Protein AF-A0A6N7M3B6-F1 (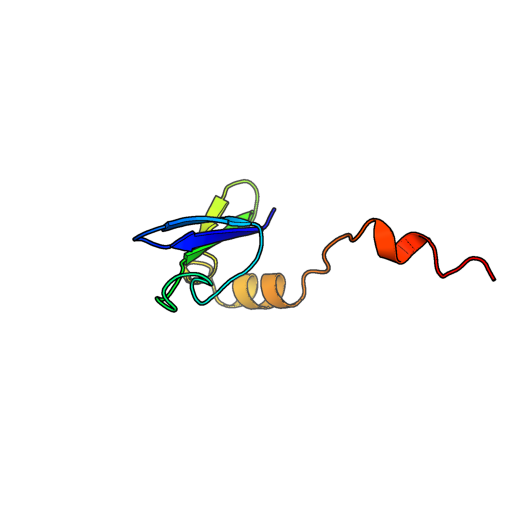afdb_monomer_lite)

Secondary structure (DSSP, 8-state):
-EEEEETTTEEEES--SB-TTT--BEEEEEESSSSEEESTTS-HHHHHHHHTPPP--GGGGGGS--

Radius of gyration: 14.33 Å; chains: 1; bounding box: 27×32×42 Å

pLDDT: mean 90.32, std 13.44, range [44.91, 98.06]

Sequence (66 aa):
PTFSICEQHGYIKGEHKSCPQCGSECEVWSRSVGYLRPVDQWNKGKQEEFQDRKTFDRQLKAQTLK

Structure (mmCIF, N/CA/C/O backbone):
data_AF-A0A6N7M3B6-F1
#
_entry.id   AF-A0A6N7M3B6-F1
#
loop_
_atom_site.group_PDB
_atom_site.id
_atom_site.type_symbol
_atom_site.label_atom_id
_atom_site.label_alt_id
_atom_site.label_comp_id
_atom_site.label_asym_id
_atom_site.label_entity_id
_atom_site.label_seq_id
_atom_site.pdbx_PDB_ins_code
_atom_site.Cartn_x
_atom_site.Cartn_y
_atom_site.Cartn_z
_atom_site.occupancy
_atom_site.B_iso_or_equiv
_atom_site.auth_seq_id
_atom_site.auth_comp_id
_atom_site.auth_asym_id
_atom_site.auth_atom_id
_atom_site.pdbx_PDB_model_num
ATOM 1 N N . PRO A 1 1 ? -3.660 -5.463 -9.472 1.00 89.38 1 PRO A N 1
ATOM 2 C CA . PRO A 1 1 ? -4.695 -4.829 -8.621 1.00 89.38 1 PRO A CA 1
ATOM 3 C C . PRO A 1 1 ? -4.060 -4.500 -7.275 1.00 89.38 1 PRO A C 1
ATOM 5 O O . PRO A 1 1 ? -3.266 -5.310 -6.802 1.00 89.38 1 PRO A O 1
ATOM 8 N N . THR A 1 2 ? -4.378 -3.338 -6.716 1.00 95.81 2 THR A N 1
ATOM 9 C CA . THR A 1 2 ? -3.873 -2.893 -5.415 1.00 95.81 2 THR A CA 1
ATOM 10 C C . THR A 1 2 ? -5.059 -2.434 -4.579 1.00 95.81 2 THR A C 1
ATOM 12 O O . THR A 1 2 ? -5.943 -1.743 -5.093 1.00 95.81 2 THR A O 1
ATOM 15 N N . PHE A 1 3 ?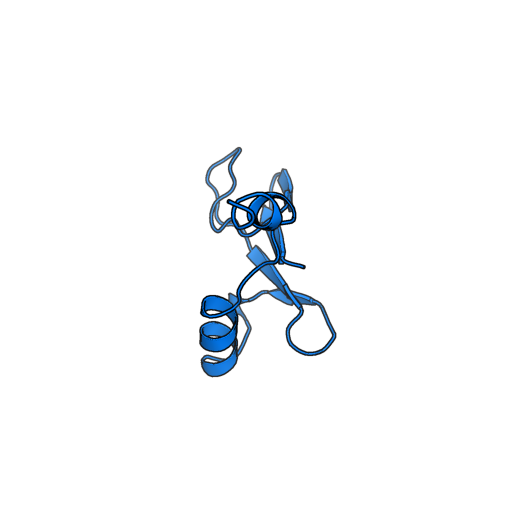 -5.098 -2.876 -3.331 1.00 97.12 3 PHE A N 1
ATOM 16 C CA . PHE A 1 3 ? -6.107 -2.511 -2.346 1.00 97.12 3 PHE A CA 1
ATOM 17 C C . PHE A 1 3 ? -5.469 -2.492 -0.960 1.00 97.12 3 PHE A C 1
ATOM 19 O O . PHE A 1 3 ? -4.393 -3.056 -0.768 1.00 97.12 3 PHE A O 1
ATOM 26 N N . SER A 1 4 ? -6.154 -1.883 -0.008 1.00 98.06 4 SER A N 1
ATOM 27 C CA . SER A 1 4 ? -5.735 -1.833 1.384 1.00 98.06 4 SER A CA 1
ATOM 28 C C . SER A 1 4 ? -6.767 -2.493 2.284 1.00 98.06 4 SER A C 1
ATOM 30 O O . SER A 1 4 ? -7.951 -2.538 1.946 1.00 98.06 4 SER A O 1
ATOM 32 N N . ILE A 1 5 ? -6.328 -3.004 3.429 1.00 97.69 5 ILE A N 1
ATOM 33 C CA . ILE A 1 5 ? -7.203 -3.540 4.471 1.00 97.69 5 ILE A CA 1
ATOM 34 C C . ILE A 1 5 ? -6.967 -2.750 5.755 1.00 97.69 5 ILE A C 1
ATOM 36 O O . ILE A 1 5 ? -5.841 -2.654 6.233 1.00 97.69 5 ILE A O 1
ATOM 40 N N . CYS A 1 6 ? -8.042 -2.198 6.308 1.00 97.38 6 CYS A N 1
ATOM 41 C CA . CYS A 1 6 ? -8.089 -1.684 7.672 1.00 97.38 6 CYS A CA 1
ATOM 42 C C . CYS A 1 6 ? -8.651 -2.776 8.587 1.00 97.38 6 CYS A C 1
ATOM 44 O O . CYS A 1 6 ? -9.680 -3.366 8.265 1.00 97.38 6 CYS A O 1
ATOM 46 N N . GLU A 1 7 ? -8.049 -2.997 9.754 1.00 96.00 7 GLU A N 1
ATOM 47 C CA . GLU A 1 7 ? -8.545 -3.982 10.731 1.00 96.00 7 GLU A CA 1
ATOM 48 C C . GLU A 1 7 ? -9.982 -3.695 11.198 1.00 96.00 7 GLU A C 1
ATOM 50 O O . GLU A 1 7 ? -10.742 -4.613 11.493 1.00 96.00 7 GLU A O 1
ATOM 55 N N . GLN A 1 8 ? -10.374 -2.417 11.239 1.00 96.81 8 GLN A N 1
ATOM 56 C CA . GLN A 1 8 ? -11.693 -1.987 11.715 1.00 96.81 8 GLN A CA 1
ATOM 57 C C . GLN A 1 8 ? -12.736 -1.866 10.598 1.00 96.81 8 GLN A C 1
ATOM 59 O O . GLN A 1 8 ? -13.899 -2.206 10.797 1.00 96.81 8 GLN A O 1
ATOM 64 N N . HIS A 1 9 ? -12.334 -1.350 9.433 1.00 96.44 9 HIS A N 1
ATOM 65 C CA . HIS A 1 9 ? -13.254 -0.982 8.347 1.00 96.44 9 HIS A CA 1
ATOM 66 C C . HIS A 1 9 ? -13.183 -1.930 7.141 1.00 96.44 9 HIS A C 1
ATOM 68 O O . HIS A 1 9 ? -14.003 -1.845 6.228 1.00 96.44 9 HIS A O 1
ATOM 74 N N . GLY A 1 10 ? -12.224 -2.856 7.134 1.00 96.31 10 GLY A N 1
ATOM 75 C CA . GLY A 1 10 ? -12.070 -3.864 6.097 1.00 96.31 10 GLY A CA 1
ATOM 76 C C . GLY A 1 10 ? -11.470 -3.316 4.804 1.00 96.31 10 GLY A C 1
ATOM 77 O O . GLY A 1 10 ? -10.480 -2.586 4.811 1.00 96.31 10 GLY A O 1
ATOM 78 N N . TYR A 1 11 ? -12.038 -3.743 3.676 1.00 97.06 11 TYR A N 1
ATOM 79 C CA . TYR A 1 11 ? -11.493 -3.516 2.339 1.00 97.06 11 TYR A CA 1
ATOM 80 C C . TYR A 1 11 ? -11.594 -2.051 1.891 1.00 97.06 11 TYR A C 1
ATOM 82 O O . TYR A 1 11 ? -12.671 -1.456 1.884 1.00 97.06 11 TYR A O 1
ATOM 90 N N . ILE A 1 12 ? -10.482 -1.510 1.394 1.00 97.44 12 ILE A N 1
ATOM 91 C CA . ILE A 1 12 ? -10.362 -0.160 0.845 1.00 97.44 12 ILE A CA 1
ATOM 92 C C . ILE A 1 12 ? -9.759 -0.261 -0.559 1.00 97.44 12 ILE A C 1
ATOM 94 O O . ILE A 1 12 ? -8.720 -0.881 -0.778 1.00 97.44 12 ILE A O 1
ATOM 98 N N . LYS A 1 13 ? -10.409 0.357 -1.548 1.00 94.81 13 LYS A N 1
ATOM 99 C CA . LYS A 1 13 ? -9.932 0.340 -2.937 1.00 94.81 13 LYS A CA 1
ATOM 100 C C . LYS A 1 13 ? -8.720 1.260 -3.098 1.00 94.81 13 LYS A C 1
ATOM 102 O O . LYS A 1 13 ? -8.845 2.451 -2.861 1.00 94.81 13 LYS A O 1
ATOM 107 N N . GLY A 1 14 ? -7.626 0.737 -3.648 1.00 94.31 14 GLY A N 1
ATOM 108 C CA . GLY A 1 14 ? -6.411 1.509 -3.922 1.00 94.31 14 GLY A CA 1
ATOM 109 C C . GLY A 1 14 ? -5.339 1.347 -2.849 1.00 94.31 14 GLY A C 1
ATOM 110 O O . GLY A 1 14 ? -5.485 0.558 -1.923 1.00 94.31 14 GLY A O 1
ATOM 111 N N . GLU A 1 15 ? -4.234 2.064 -3.016 1.00 95.69 15 GLU A N 1
ATOM 112 C CA . GLU A 1 15 ? -3.122 2.056 -2.069 1.00 95.69 15 GLU A CA 1
ATOM 113 C C . GLU A 1 15 ? -3.336 3.121 -0.994 1.00 95.69 15 GLU A C 1
ATOM 115 O O . GLU A 1 15 ? -3.168 4.315 -1.234 1.00 95.69 15 GLU A O 1
ATOM 120 N N . HIS A 1 16 ? -3.696 2.676 0.203 1.00 96.12 16 HIS A N 1
ATOM 121 C CA . HIS A 1 16 ? -3.842 3.515 1.384 1.00 96.12 16 HIS A CA 1
ATOM 122 C C . HIS A 1 16 ? -3.003 2.935 2.520 1.00 96.12 16 HIS A C 1
ATOM 124 O O . HIS A 1 16 ? -3.270 1.822 2.967 1.00 96.12 16 HIS A O 1
ATOM 130 N N . LYS A 1 17 ? -1.997 3.683 2.989 1.00 95.44 17 LYS A N 1
ATOM 131 C CA . LYS A 1 17 ? -1.204 3.317 4.180 1.00 95.44 17 LYS A CA 1
ATOM 132 C C . LYS A 1 17 ? -1.944 3.609 5.487 1.00 95.44 17 LYS A C 1
ATOM 134 O O . LYS A 1 17 ? -1.666 2.997 6.509 1.00 95.44 17 LYS A O 1
ATOM 139 N N . SER A 1 18 ? -2.904 4.528 5.433 1.00 97.56 18 SER A N 1
ATOM 140 C CA . SER A 1 18 ? -3.744 4.911 6.562 1.00 97.56 18 SER A CA 1
ATOM 141 C C . SER A 1 18 ? -5.208 4.870 6.151 1.00 97.56 18 SER A C 1
ATOM 143 O O . SER A 1 18 ? -5.564 5.274 5.040 1.00 97.56 18 SER A O 1
ATOM 145 N N . CYS A 1 19 ? -6.057 4.386 7.051 1.00 96.94 19 CYS A N 1
ATOM 146 C CA . CYS A 1 19 ? -7.482 4.251 6.820 1.00 96.94 19 CYS A CA 1
ATOM 147 C C . CYS A 1 19 ? -8.110 5.642 6.656 1.00 96.94 19 CYS A C 1
ATOM 149 O O . CYS A 1 19 ? -7.959 6.477 7.549 1.00 96.94 19 CYS A O 1
ATOM 151 N N . PRO A 1 20 ? -8.872 5.905 5.581 1.00 96.19 20 PRO A N 1
ATOM 152 C CA . PRO A 1 20 ? -9.523 7.198 5.390 1.00 96.19 20 PRO A CA 1
ATOM 153 C C . PRO A 1 20 ? -10.649 7.464 6.403 1.00 96.19 20 PRO A C 1
ATOM 155 O O . PRO A 1 20 ? -11.114 8.595 6.497 1.00 96.19 20 PRO A O 1
ATOM 158 N N . GLN A 1 21 ? -11.106 6.444 7.140 1.00 95.56 21 GLN A N 1
ATOM 159 C CA . GLN A 1 21 ? -12.207 6.566 8.100 1.00 95.56 21 GLN A CA 1
ATOM 160 C C . GLN A 1 21 ? -11.724 6.785 9.538 1.00 95.56 21 GLN A C 1
ATOM 162 O O . GLN A 1 21 ? -12.246 7.660 10.220 1.00 95.56 21 GLN A O 1
ATOM 167 N N . CYS A 1 22 ? -10.730 6.022 10.003 1.00 96.00 22 CYS A N 1
ATOM 168 C CA . CYS A 1 22 ? -10.227 6.117 11.382 1.00 96.00 22 CYS A CA 1
ATOM 169 C C . CYS A 1 22 ? -8.759 6.536 11.509 1.00 96.00 22 CYS A C 1
ATOM 171 O O . CYS A 1 22 ? -8.281 6.712 12.624 1.00 96.00 22 CYS A O 1
ATOM 173 N N . 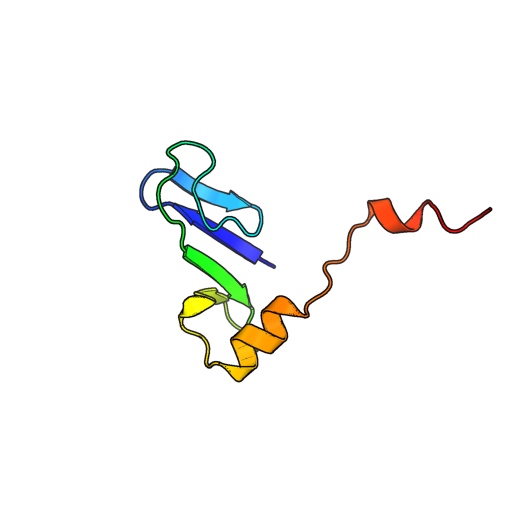GLY A 1 23 ? -8.027 6.674 10.402 1.00 95.69 23 GLY A N 1
ATOM 174 C CA . GLY A 1 23 ? -6.611 7.047 10.413 1.00 95.69 23 GLY A CA 1
ATOM 175 C C . GLY A 1 23 ? -5.649 5.945 10.865 1.00 95.69 23 GLY A C 1
ATOM 176 O O . GLY A 1 23 ? -4.442 6.171 10.839 1.00 95.69 23 GLY A O 1
ATOM 177 N N . SER A 1 24 ? -6.142 4.760 11.245 1.00 96.12 24 SER A N 1
ATOM 178 C CA . SER A 1 24 ? -5.291 3.627 11.625 1.00 96.12 24 SER A CA 1
ATOM 179 C C . SER A 1 24 ? -4.431 3.151 10.454 1.00 96.12 24 SER A C 1
ATOM 181 O O . SER A 1 24 ? -4.774 3.373 9.291 1.00 96.12 24 SER A O 1
ATOM 183 N N . GLU A 1 25 ? -3.347 2.437 10.746 1.00 97.00 25 GLU A N 1
ATOM 184 C CA . GLU A 1 25 ? -2.542 1.793 9.708 1.00 97.00 25 GLU A CA 1
ATOM 185 C C . GLU A 1 25 ? -3.380 0.782 8.907 1.00 97.00 25 GLU A C 1
ATOM 187 O O . GLU A 1 25 ? -4.346 0.200 9.414 1.00 97.00 25 GLU A O 1
ATOM 192 N N . CYS A 1 26 ? -3.057 0.645 7.623 1.00 97.69 26 CYS A N 1
ATOM 193 C CA . CYS A 1 26 ? -3.675 -0.313 6.718 1.00 97.69 26 CYS A CA 1
ATOM 194 C C . CYS A 1 26 ? -2.614 -1.183 6.055 1.00 97.69 26 CYS A C 1
ATOM 196 O O . CYS A 1 26 ? -1.591 -0.684 5.584 1.00 97.69 26 CYS A O 1
ATOM 198 N N . GLU A 1 27 ? -2.921 -2.467 5.903 1.00 97.69 27 GLU A N 1
ATOM 199 C CA . GLU A 1 27 ? -2.096 -3.372 5.115 1.00 97.69 27 GLU A CA 1
ATOM 200 C C . GLU A 1 27 ? -2.355 -3.131 3.629 1.00 97.69 27 GLU A C 1
ATOM 202 O O . GLU A 1 27 ? -3.484 -3.273 3.156 1.00 97.69 27 GLU A O 1
ATOM 207 N N . VAL A 1 28 ? -1.313 -2.793 2.869 1.00 97.88 28 VAL A N 1
ATOM 208 C CA . VAL A 1 28 ? -1.404 -2.656 1.411 1.00 97.88 28 VAL A CA 1
ATOM 209 C C . VAL A 1 28 ? -1.167 -4.015 0.768 1.00 97.88 28 VAL A C 1
ATOM 211 O O . VAL A 1 28 ? -0.094 -4.600 0.895 1.00 97.88 28 VAL A O 1
ATOM 214 N N . TRP A 1 29 ? -2.141 -4.492 0.006 1.00 97.69 29 TRP A N 1
ATOM 215 C CA . TRP A 1 29 ? -2.089 -5.756 -0.714 1.00 97.69 29 TRP A CA 1
ATOM 216 C C . TRP A 1 29 ? -1.990 -5.524 -2.217 1.00 97.69 29 TRP A C 1
ATOM 218 O O . TRP A 1 29 ? -2.744 -4.757 -2.823 1.00 97.69 29 TRP A O 1
ATOM 228 N N . SER A 1 30 ? -1.081 -6.252 -2.861 1.00 97.38 30 SER A N 1
ATOM 229 C CA . SER A 1 30 ? -0.982 -6.264 -4.318 1.00 97.38 30 SER A CA 1
ATOM 230 C C . SER A 1 30 ? -0.569 -7.634 -4.839 1.00 97.38 30 SER A C 1
ATOM 232 O O . SER A 1 30 ? -0.232 -8.550 -4.089 1.00 97.38 30 SER A O 1
ATOM 234 N N . ARG A 1 31 ? -0.614 -7.795 -6.162 1.00 96.25 31 ARG A N 1
ATOM 235 C CA . ARG A 1 31 ? -0.128 -9.006 -6.826 1.00 96.25 31 ARG A CA 1
ATOM 236 C C . ARG A 1 31 ? 1.382 -8.904 -7.024 1.00 96.25 31 ARG A C 1
ATOM 238 O O . ARG A 1 31 ? 1.831 -8.011 -7.746 1.00 96.25 31 ARG A O 1
ATOM 245 N N . SER A 1 32 ? 2.138 -9.828 -6.430 1.00 94.69 32 SER A N 1
ATOM 246 C CA . SER A 1 32 ? 3.594 -9.906 -6.618 1.00 94.69 32 SER A CA 1
ATOM 247 C C . SER A 1 32 ? 3.932 -10.578 -7.956 1.00 94.69 32 SER A C 1
ATOM 249 O O . SER A 1 32 ? 4.096 -9.877 -8.951 1.00 94.69 32 SER A O 1
ATOM 251 N N . VAL A 1 33 ? 3.921 -11.919 -8.015 1.00 94.25 33 VAL A N 1
ATOM 252 C CA . VAL A 1 33 ? 4.238 -12.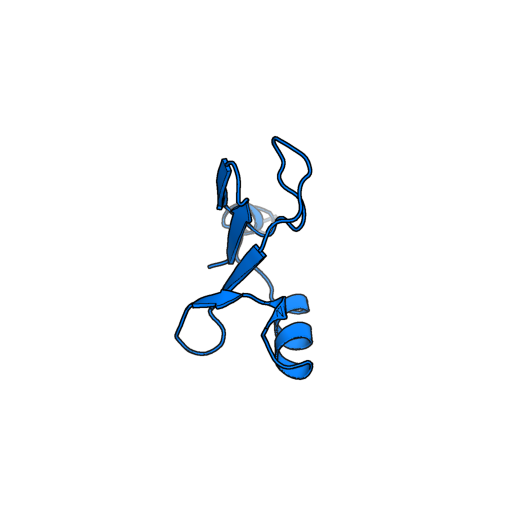734 -9.216 1.00 94.25 33 VAL A CA 1
ATOM 253 C C . VAL A 1 33 ? 3.155 -13.765 -9.570 1.00 94.25 33 VAL A C 1
ATOM 255 O O . VAL A 1 33 ? 3.418 -14.759 -10.232 1.00 94.25 33 VAL A O 1
ATOM 258 N N . GLY A 1 34 ? 1.914 -13.555 -9.126 1.00 94.62 34 GLY A N 1
ATOM 259 C CA . GLY A 1 34 ? 0.800 -14.454 -9.466 1.00 94.62 34 GLY A CA 1
ATOM 260 C C . GLY A 1 34 ? -0.277 -14.557 -8.393 1.00 94.62 34 GLY A C 1
ATOM 261 O O . GLY A 1 34 ? -1.430 -14.830 -8.712 1.00 94.62 34 GLY A O 1
ATOM 262 N N . TYR A 1 35 ? 0.065 -14.238 -7.148 1.00 96.06 35 TYR A N 1
ATOM 263 C CA . TYR A 1 35 ? -0.849 -14.225 -6.008 1.00 96.06 35 TYR A CA 1
ATOM 264 C C . TYR A 1 35 ? -0.777 -12.890 -5.256 1.00 96.06 35 TYR A C 1
ATOM 266 O O . TYR A 1 35 ? 0.146 -12.092 -5.465 1.00 96.06 35 TYR A O 1
ATOM 274 N N . LEU A 1 36 ? -1.798 -12.632 -4.439 1.00 97.12 36 LEU A N 1
ATOM 275 C CA . LEU A 1 36 ? -1.901 -11.443 -3.597 1.00 97.12 36 LEU A CA 1
ATOM 276 C C . LEU A 1 36 ? -1.113 -11.649 -2.302 1.00 97.12 36 LEU A C 1
ATOM 278 O O . LEU A 1 36 ? -1.207 -12.711 -1.692 1.00 97.12 36 LEU A O 1
ATOM 282 N N . ARG A 1 37 ? -0.350 -10.638 -1.892 1.00 97.12 37 ARG A N 1
ATOM 283 C CA . ARG A 1 37 ? 0.399 -10.622 -0.630 1.00 97.12 37 ARG A CA 1
ATOM 284 C C . ARG A 1 37 ? 0.547 -9.174 -0.133 1.00 97.12 37 ARG A C 1
ATOM 286 O O . ARG A 1 37 ? 0.639 -8.294 -0.998 1.00 97.12 37 ARG A O 1
ATOM 293 N N . PRO A 1 38 ? 0.632 -8.929 1.189 1.00 97.31 38 PRO A N 1
ATOM 294 C CA . PRO A 1 38 ? 1.014 -7.627 1.728 1.00 97.31 38 PRO A CA 1
ATOM 295 C C . PRO A 1 38 ? 2.347 -7.155 1.144 1.00 97.31 38 PRO A C 1
ATOM 297 O O . PRO A 1 38 ? 3.282 -7.951 1.029 1.00 97.31 38 PRO A O 1
ATOM 300 N N . VAL A 1 39 ? 2.411 -5.903 0.695 1.00 97.19 39 VAL A N 1
ATOM 301 C CA . VAL A 1 39 ? 3.573 -5.326 -0.005 1.00 97.19 39 VAL A CA 1
ATOM 302 C C . VAL A 1 39 ? 4.777 -5.179 0.928 1.00 97.19 39 VAL A C 1
ATOM 304 O O . VAL A 1 39 ? 5.910 -5.409 0.511 1.00 97.19 39 VAL A O 1
ATOM 307 N N . ASP A 1 40 ? 4.538 -4.863 2.195 1.00 96.19 40 ASP A N 1
ATOM 308 C CA . ASP A 1 40 ? 5.546 -4.786 3.259 1.00 96.19 40 ASP A CA 1
ATOM 309 C C . ASP A 1 40 ? 6.284 -6.119 3.486 1.00 96.19 40 ASP A C 1
ATOM 311 O O . ASP A 1 40 ? 7.480 -6.135 3.768 1.00 96.19 40 ASP A O 1
ATOM 315 N N . GLN A 1 41 ? 5.608 -7.251 3.272 1.00 96.81 41 GLN A N 1
ATOM 316 C CA . GLN A 1 41 ? 6.189 -8.590 3.374 1.00 96.81 41 GLN A CA 1
ATOM 317 C C . GLN A 1 41 ? 6.979 -9.024 2.131 1.00 96.81 41 GLN A C 1
ATOM 319 O O . GLN A 1 41 ? 7.459 -10.163 2.058 1.00 96.81 41 GLN A O 1
ATOM 324 N N . TRP A 1 42 ? 7.069 -8.184 1.101 1.00 97.12 42 TRP A N 1
ATOM 325 C CA . TRP A 1 42 ? 7.880 -8.493 -0.071 1.00 97.12 42 TRP A CA 1
ATOM 326 C C . TRP A 1 42 ? 9.356 -8.255 0.247 1.00 97.12 42 TRP A C 1
ATOM 328 O O . TRP A 1 42 ? 9.704 -7.497 1.146 1.00 97.12 42 TRP A O 1
ATOM 338 N N . ASN A 1 43 ? 10.256 -8.889 -0.504 1.00 96.75 43 ASN A N 1
ATOM 339 C CA . ASN A 1 43 ? 11.674 -8.554 -0.393 1.00 96.75 43 ASN A CA 1
ATOM 340 C C . ASN A 1 43 ? 11.940 -7.121 -0.898 1.00 96.75 43 ASN A C 1
ATOM 342 O O . ASN A 1 43 ? 11.147 -6.562 -1.658 1.00 96.75 43 ASN A O 1
ATOM 346 N N . LYS A 1 44 ? 13.090 -6.550 -0.520 1.00 97.62 44 LYS A N 1
ATOM 347 C CA . LYS A 1 44 ? 13.457 -5.164 -0.852 1.00 97.62 44 LYS A CA 1
ATOM 348 C C . LYS A 1 44 ? 13.363 -4.852 -2.352 1.00 97.62 44 LYS A C 1
ATOM 350 O O . LYS A 1 44 ? 12.804 -3.831 -2.723 1.00 97.62 44 LYS A O 1
ATOM 355 N N . GLY A 1 45 ? 13.852 -5.746 -3.215 1.00 97.38 45 GLY A N 1
ATOM 356 C CA . GLY A 1 45 ? 13.806 -5.539 -4.668 1.00 97.38 45 GLY A CA 1
ATOM 357 C C . GLY A 1 45 ? 12.378 -5.467 -5.210 1.00 97.38 45 GLY A C 1
ATOM 358 O O . GLY A 1 45 ? 12.065 -4.610 -6.026 1.00 97.38 45 GLY A O 1
ATOM 359 N N . LYS A 1 46 ? 11.476 -6.315 -4.708 1.00 96.25 46 LYS A N 1
ATOM 360 C CA . LYS A 1 46 ? 10.061 -6.294 -5.091 1.00 96.25 46 LYS A CA 1
ATOM 361 C C . LYS A 1 46 ? 9.310 -5.080 -4.544 1.00 96.25 46 LYS A C 1
ATOM 363 O O . LYS A 1 46 ? 8.368 -4.636 -5.194 1.00 96.25 46 LYS A O 1
ATOM 368 N N . GLN A 1 47 ? 9.705 -4.550 -3.387 1.00 96.81 47 GLN A N 1
ATOM 369 C CA . GLN A 1 47 ? 9.155 -3.293 -2.870 1.00 96.81 47 GLN A CA 1
ATOM 370 C C . GLN A 1 47 ? 9.552 -2.103 -3.755 1.00 96.81 47 GLN A C 1
ATOM 372 O O . GLN A 1 47 ? 8.695 -1.279 -4.064 1.00 96.81 47 GLN A O 1
ATOM 377 N N . GLU A 1 48 ? 10.805 -2.043 -4.215 1.00 97.25 48 GLU A N 1
ATOM 378 C CA . GLU A 1 48 ? 11.253 -1.033 -5.191 1.00 97.25 48 GLU A CA 1
ATOM 379 C C . GLU A 1 48 ? 10.508 -1.197 -6.524 1.00 97.25 48 GLU A C 1
ATOM 381 O O . GLU A 1 48 ? 9.897 -0.251 -7.013 1.00 97.25 48 GLU A O 1
ATOM 386 N N . GLU A 1 49 ? 10.422 -2.428 -7.050 1.00 95.75 49 GLU A N 1
ATOM 387 C CA . GLU A 1 49 ? 9.640 -2.706 -8.262 1.00 95.75 49 GLU A CA 1
ATOM 388 C C . GLU A 1 49 ? 8.178 -2.260 -8.128 1.00 95.75 49 GLU A C 1
ATOM 390 O O . GLU A 1 49 ? 7.573 -1.876 -9.123 1.00 95.75 49 GLU A O 1
ATOM 395 N N . PHE A 1 50 ? 7.579 -2.372 -6.935 1.00 95.56 50 PHE A N 1
ATOM 396 C CA . PHE A 1 50 ? 6.207 -1.940 -6.680 1.00 95.56 50 PHE A CA 1
ATOM 397 C C . PHE A 1 50 ? 6.068 -0.415 -6.724 1.00 95.56 50 PHE A C 1
ATOM 399 O O . PHE A 1 50 ? 5.124 0.065 -7.349 1.00 95.56 50 PHE A O 1
ATOM 406 N N . GLN A 1 51 ? 7.009 0.319 -6.122 1.00 94.25 51 GLN A N 1
ATOM 407 C CA . GLN A 1 51 ? 7.041 1.787 -6.144 1.00 94.25 51 GLN A CA 1
ATOM 408 C C . GLN A 1 51 ? 7.160 2.337 -7.573 1.00 94.25 51 GLN A C 1
ATOM 410 O O . GLN A 1 51 ? 6.525 3.335 -7.905 1.00 94.25 51 GLN A O 1
ATOM 415 N N . ASP A 1 52 ? 7.889 1.636 -8.443 1.00 94.94 52 ASP A N 1
ATOM 416 C CA . ASP A 1 52 ? 8.062 2.018 -9.847 1.00 94.94 52 ASP A CA 1
ATOM 417 C C . ASP A 1 52 ? 6.859 1.662 -10.749 1.00 94.94 52 ASP A C 1
ATOM 419 O O . ASP A 1 52 ? 6.834 2.002 -11.942 1.00 94.94 52 ASP A O 1
ATOM 423 N N . ARG A 1 53 ? 5.833 0.965 -10.229 1.00 92.75 53 ARG A N 1
ATOM 424 C CA . ARG A 1 53 ? 4.679 0.543 -11.043 1.00 92.75 53 ARG A CA 1
ATOM 425 C C . ARG A 1 53 ? 3.852 1.738 -11.491 1.00 92.75 53 ARG A C 1
ATOM 427 O O . ARG A 1 53 ? 3.372 2.540 -10.698 1.00 92.75 53 ARG A O 1
ATOM 434 N N . LYS A 1 54 ? 3.536 1.758 -12.786 1.00 89.31 54 LYS A N 1
ATOM 435 C CA . LYS A 1 54 ? 2.552 2.680 -13.362 1.00 89.31 54 LYS A CA 1
ATOM 436 C C . LYS A 1 54 ? 1.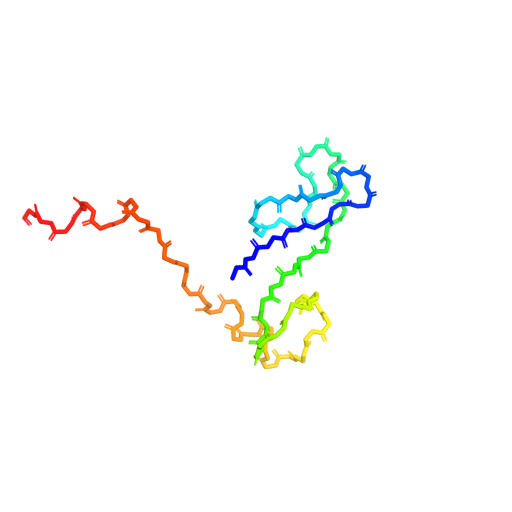195 2.000 -13.457 1.00 89.31 54 LYS A C 1
ATOM 438 O O . LYS A 1 54 ? 1.061 0.932 -14.057 1.00 89.31 54 LYS A O 1
ATOM 443 N N . THR A 1 55 ? 0.179 2.621 -12.871 1.00 85.81 55 THR A N 1
ATOM 444 C CA . THR A 1 55 ? -1.205 2.174 -13.006 1.00 85.81 55 THR A CA 1
ATOM 445 C C . THR A 1 55 ? -1.799 2.707 -14.304 1.00 85.81 55 THR A C 1
ATOM 447 O O . THR A 1 55 ? -1.479 3.798 -14.776 1.00 85.81 55 THR A O 1
ATOM 450 N N . PHE A 1 56 ? -2.658 1.903 -14.922 1.00 84.44 56 PHE A N 1
ATOM 451 C CA . PHE A 1 56 ? -3.419 2.347 -16.075 1.00 84.44 56 PHE A CA 1
ATOM 452 C C . PHE A 1 56 ? -4.642 3.131 -15.592 1.00 84.44 56 PHE A C 1
ATOM 454 O O . PHE A 1 56 ? -5.548 2.540 -15.004 1.00 84.44 56 PHE A O 1
ATOM 461 N N . ASP A 1 57 ? -4.683 4.433 -15.868 1.00 79.12 57 ASP A N 1
ATOM 462 C CA . ASP A 1 57 ? -5.898 5.233 -15.732 1.00 79.12 57 ASP A CA 1
ATOM 463 C C . ASP A 1 57 ? -6.554 5.412 -17.106 1.00 79.12 57 ASP A C 1
ATOM 465 O O . ASP A 1 57 ? -5.945 5.885 -18.070 1.00 79.12 57 ASP A O 1
ATOM 469 N N . ARG A 1 58 ? -7.826 5.024 -17.203 1.00 69.00 58 ARG A N 1
ATOM 470 C CA . ARG A 1 58 ? -8.615 5.129 -18.431 1.00 69.00 58 ARG A CA 1
ATOM 471 C C . ARG A 1 58 ? -8.879 6.594 -18.814 1.00 69.00 58 ARG A C 1
ATOM 473 O O . ARG A 1 58 ? -9.091 6.855 -19.995 1.00 69.00 58 ARG A O 1
ATOM 480 N N . GLN A 1 59 ? -8.834 7.531 -17.861 1.00 62.22 59 GLN A N 1
ATOM 481 C CA . GLN A 1 59 ? -9.065 8.963 -18.094 1.00 62.22 59 GLN A CA 1
ATOM 482 C C . GLN A 1 59 ? -7.852 9.692 -18.701 1.00 62.22 59 GLN A C 1
ATOM 484 O O . GLN A 1 59 ? -8.035 10.681 -19.409 1.00 62.22 59 GLN A O 1
ATOM 489 N N . LEU A 1 60 ? -6.627 9.173 -18.542 1.00 59.19 60 LEU A N 1
ATOM 490 C CA . LEU A 1 60 ? -5.406 9.803 -19.076 1.00 59.19 60 LEU A CA 1
ATOM 491 C C . LEU A 1 60 ? -5.256 9.678 -20.604 1.00 59.19 60 LEU A C 1
ATOM 493 O O . LEU A 1 60 ? -4.487 10.417 -21.211 1.00 59.19 60 LEU A O 1
ATOM 497 N N . LYS A 1 61 ? -6.009 8.783 -21.260 1.00 54.25 61 LYS A N 1
ATOM 498 C CA . LYS A 1 61 ? -5.945 8.598 -22.723 1.00 54.25 61 LYS A CA 1
ATOM 499 C C . LYS A 1 61 ? -6.700 9.655 -23.537 1.00 54.25 61 LYS A C 1
ATOM 501 O O . LYS A 1 61 ? -6.520 9.705 -24.749 1.00 54.25 61 LYS A O 1
ATOM 506 N N . ALA A 1 62 ? -7.523 10.498 -22.912 1.00 56.72 62 ALA A N 1
ATOM 507 C CA . ALA A 1 62 ? -8.333 11.486 -23.631 1.00 56.72 62 ALA A CA 1
ATOM 508 C C . ALA A 1 62 ? -7.595 12.805 -23.947 1.00 56.72 62 ALA A C 1
ATOM 510 O O . ALA A 1 62 ? -8.151 13.651 -24.640 1.00 56.72 62 ALA A O 1
ATOM 511 N N . GLN A 1 63 ? -6.365 13.004 -23.456 1.00 57.44 63 GLN A N 1
ATOM 512 C CA . GLN A 1 63 ? -5.675 14.303 -23.526 1.00 57.44 63 GLN A CA 1
ATOM 513 C C . GLN A 1 63 ? -4.498 14.376 -24.516 1.00 57.44 63 GLN A C 1
ATOM 515 O O . GLN A 1 63 ? -3.823 15.397 -24.562 1.00 57.44 63 GLN A O 1
ATOM 520 N N . THR A 1 64 ? -4.259 13.354 -25.345 1.00 57.84 64 THR A N 1
ATOM 521 C CA . THR A 1 64 ? -3.139 13.354 -26.322 1.00 57.84 64 THR A CA 1
ATOM 522 C C . THR A 1 64 ? -3.597 13.308 -27.786 1.00 57.84 64 THR A C 1
ATOM 524 O O . THR A 1 64 ? -2.869 12.860 -28.663 1.00 57.84 64 THR A O 1
ATOM 527 N N . LEU A 1 65 ? -4.812 13.785 -28.063 1.00 59.88 65 LEU A N 1
ATOM 528 C CA . LEU A 1 65 ? -5.293 14.073 -29.418 1.00 59.88 65 LEU A CA 1
ATOM 529 C C . LEU A 1 65 ? -5.686 15.551 -29.491 1.00 59.88 65 LEU A C 1
ATOM 531 O O . LEU A 1 65 ? -6.868 15.890 -29.492 1.00 59.88 65 LEU A O 1
ATOM 535 N N . LYS A 1 66 ? -4.685 16.428 -29.485 1.00 44.91 66 LYS A N 1
ATOM 536 C CA . LYS A 1 66 ? -4.773 17.793 -30.006 1.00 44.91 66 LYS A CA 1
ATOM 537 C C . LYS A 1 66 ? -3.466 18.127 -30.697 1.00 44.91 66 LYS A C 1
ATOM 539 O O . LYS A 1 66 ? -2.417 17.787 -30.109 1.00 44.91 66 LYS A O 1
#

Foldseek 3Di:
DKWKQDP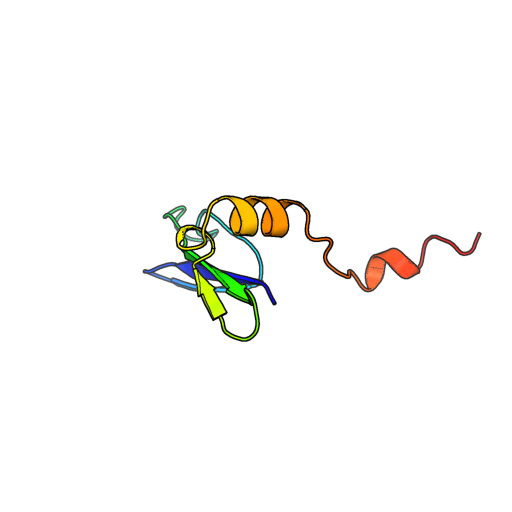VPGTGPDDDQADPPPRHGIFIWDDQPHDIDGLVPDPPVSVVVVVPDDDDDPVVVPPPPD